Protein AF-A0A7W1AVA1-F1 (afdb_monomer)

Sequence (101 aa):
MSSKASIAGHPIHPMIIPFPLALWTTSFVVDVVYYFWREPSLLVISKFLLAAGCLGAIAAAIPGIIDWSAIRNSKVKRIANWHARLNIIALIIFAPVSTCE

Foldseek 3Di:
DFQPCDDPSHQVLVVLVVQLVVLQVVLVVLVVVCVVPVDVVSVVSSLVSLQRSLVSLVVSVVSLVSRLVVDPDPVVNVVSVVVVVVSVVVSVVRVVVSPDD

Radius of gyration: 16.1 Å; Cα contacts (8 Å, |Δi|>4): 90; chains: 1; bounding box: 41×21×43 Å

Nearest PDB structures (foldseek):
  8xyv-assembly1_A  TM=5.962E-01  e=1.693E+00  synthetic construct
  8xyv-assembly2_B  TM=5.119E-01  e=1.337E+00  synthetic construct
  2lfd-assembly1_A  TM=6.850E-01  e=4.887E+00  Escherichia coli

Secondary structure (DSSP, 8-state):
---SSEETTEEHHHHHTHHHHHHHHHHHHHHHHHHHH--HHHHHHHHHHHHHHHHHHHHHHHHHHHHHHH---HHHHHHHHHHHHHHHHHHHHHHHHTT--

pLDDT: mean 88.92, std 9.89, range [49.06, 97.69]

Structure (mmCIF, N/CA/C/O backbone):
data_AF-A0A7W1AVA1-F1
#
_entry.id   AF-A0A7W1AVA1-F1
#
loop_
_atom_site.group_PDB
_atom_site.id
_atom_site.type_symbol
_atom_site.label_atom_id
_atom_site.label_alt_id
_atom_site.label_comp_id
_atom_site.label_asym_id
_atom_site.label_entity_id
_atom_site.label_seq_id
_atom_site.pdbx_PDB_ins_code
_atom_site.Cartn_x
_atom_site.Cartn_y
_atom_site.Cartn_z
_atom_site.occupancy
_atom_site.B_iso_or_equiv
_atom_site.auth_seq_id
_atom_site.auth_comp_id
_atom_site.auth_asym_id
_atom_site.auth_atom_id
_atom_site.pdbx_PDB_model_num
ATOM 1 N N . MET A 1 1 ? -22.072 -3.571 9.990 1.00 49.06 1 MET A N 1
ATOM 2 C CA . MET A 1 1 ? -21.045 -2.771 10.694 1.00 49.06 1 MET A CA 1
ATOM 3 C C . MET A 1 1 ? -21.069 -1.393 10.061 1.00 49.06 1 MET A C 1
ATOM 5 O O . MET A 1 1 ? -20.889 -1.328 8.857 1.00 49.06 1 MET A O 1
ATOM 9 N N . SER A 1 2 ? -21.388 -0.339 10.811 1.00 56.66 2 SER A N 1
ATOM 10 C CA . SER A 1 2 ? -21.339 1.033 10.285 1.00 56.66 2 SER A CA 1
ATOM 11 C C . SER A 1 2 ? -19.928 1.592 10.507 1.00 56.66 2 SER A C 1
ATOM 13 O O . SER A 1 2 ? -19.456 1.560 11.647 1.00 56.66 2 SER A O 1
ATOM 15 N N . SER A 1 3 ? -19.234 2.017 9.442 1.00 70.19 3 SER A N 1
ATOM 16 C CA . SER A 1 3 ? -17.945 2.729 9.543 1.00 70.19 3 SER A CA 1
ATOM 17 C C . SER A 1 3 ? -18.155 4.086 10.186 1.00 70.19 3 SER A C 1
ATOM 19 O O . SER A 1 3 ? -19.080 4.813 9.819 1.00 70.19 3 SER A O 1
ATOM 21 N N . LYS A 1 4 ? -17.248 4.467 11.085 1.00 74.25 4 LYS A N 1
ATOM 22 C CA . LYS A 1 4 ? -17.237 5.827 11.631 1.00 74.25 4 LYS A CA 1
ATOM 23 C C . LYS A 1 4 ? -16.726 6.829 10.599 1.00 74.25 4 LYS A C 1
ATOM 25 O O . LYS A 1 4 ? -17.212 7.953 10.573 1.00 74.25 4 LYS A O 1
ATOM 30 N N . ALA A 1 5 ? -15.795 6.416 9.738 1.00 78.38 5 ALA A N 1
ATOM 31 C CA . ALA A 1 5 ? -15.369 7.199 8.585 1.00 78.38 5 ALA A CA 1
ATOM 32 C C . ALA A 1 5 ? -16.236 6.843 7.365 1.00 78.38 5 ALA A C 1
ATOM 34 O O . ALA A 1 5 ? -15.885 5.972 6.566 1.00 78.38 5 ALA A O 1
ATOM 35 N N . SER A 1 6 ? -17.397 7.488 7.237 1.00 76.62 6 SER A N 1
ATOM 36 C CA . SER A 1 6 ? -18.300 7.304 6.095 1.00 76.62 6 SER A CA 1
ATOM 37 C C . SER A 1 6 ? -18.781 8.633 5.513 1.00 76.62 6 SER A C 1
ATOM 39 O O . SER A 1 6 ? -18.933 9.620 6.230 1.00 76.62 6 SER A O 1
ATOM 41 N N . ILE A 1 7 ? -19.022 8.646 4.200 1.00 80.12 7 ILE A N 1
ATOM 42 C CA . ILE A 1 7 ? -19.646 9.756 3.474 1.00 80.12 7 ILE A CA 1
ATOM 43 C C . ILE A 1 7 ? -20.893 9.230 2.767 1.00 80.12 7 ILE A C 1
ATOM 45 O O . ILE A 1 7 ? -20.849 8.181 2.128 1.00 80.12 7 ILE A O 1
ATOM 49 N N . ALA A 1 8 ? -22.031 9.907 2.942 1.00 78.88 8 ALA A N 1
ATOM 50 C CA . ALA A 1 8 ? -23.330 9.456 2.423 1.00 78.88 8 ALA A CA 1
ATOM 51 C C . ALA A 1 8 ? -23.682 7.989 2.785 1.00 78.88 8 ALA A C 1
ATOM 53 O O . ALA A 1 8 ? -24.332 7.288 2.018 1.00 78.88 8 ALA A O 1
ATOM 54 N N . GLY A 1 9 ? -23.229 7.504 3.949 1.00 77.19 9 GLY A N 1
ATOM 55 C CA . GLY A 1 9 ? -23.442 6.121 4.397 1.00 77.19 9 GLY A CA 1
ATOM 56 C C . GLY A 1 9 ? -22.464 5.092 3.817 1.00 77.19 9 GLY A C 1
ATOM 57 O O . GLY A 1 9 ? -22.493 3.932 4.227 1.00 77.19 9 GLY A O 1
ATOM 58 N N . HIS A 1 10 ? -21.558 5.502 2.928 1.00 81.12 10 HIS A N 1
ATOM 59 C CA . HIS A 1 10 ? -20.540 4.627 2.365 1.00 81.12 10 HIS A CA 1
ATOM 60 C C . HIS A 1 10 ? -19.206 4.742 3.115 1.00 81.12 10 HIS A C 1
ATOM 62 O O . HIS A 1 10 ? -18.731 5.853 3.364 1.00 81.12 10 HIS A O 1
ATOM 68 N N . PRO A 1 11 ? -18.579 3.612 3.481 1.00 86.44 11 PRO A N 1
ATOM 69 C CA . P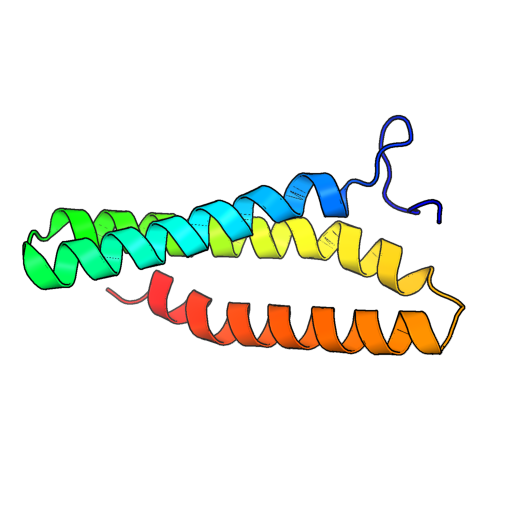RO A 1 11 ? -17.324 3.611 4.219 1.00 86.44 11 PRO A CA 1
ATOM 70 C C . PRO A 1 11 ? -16.183 4.120 3.325 1.00 86.44 11 PRO A C 1
ATOM 72 O O . PRO A 1 11 ? -15.953 3.596 2.236 1.00 86.44 11 PRO A O 1
ATOM 75 N N . ILE A 1 12 ? -15.446 5.127 3.797 1.00 88.62 12 ILE A N 1
ATOM 76 C CA . ILE A 1 12 ? -14.384 5.785 3.017 1.00 88.62 12 ILE A CA 1
ATOM 77 C C . ILE A 1 12 ? -13.202 4.832 2.816 1.00 88.62 12 ILE A C 1
ATOM 79 O O . ILE A 1 12 ? -12.637 4.760 1.731 1.00 88.62 12 ILE A O 1
ATOM 83 N N . HIS A 1 13 ? -12.836 4.060 3.843 1.00 88.25 13 HIS A N 1
ATOM 84 C CA . HIS A 1 13 ? -11.690 3.157 3.758 1.00 88.25 13 HIS A CA 1
ATOM 85 C C . HIS A 1 13 ? -11.827 2.135 2.600 1.00 88.25 13 HIS A C 1
ATOM 8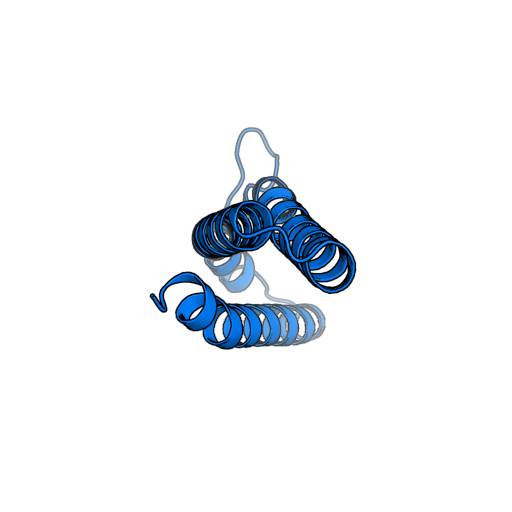7 O O . HIS A 1 13 ? -10.957 2.138 1.728 1.00 88.25 13 HIS A O 1
ATOM 93 N N . PRO A 1 14 ? -12.928 1.362 2.468 1.00 89.38 14 PRO A N 1
ATOM 94 C CA . PRO A 1 14 ? -13.171 0.477 1.321 1.00 89.38 14 PRO A CA 1
ATOM 95 C C . PRO A 1 14 ? -13.265 1.167 -0.045 1.00 89.38 14 PRO A C 1
ATOM 97 O O . PRO A 1 14 ? -13.063 0.507 -1.059 1.00 89.38 14 PRO A O 1
ATOM 100 N N . MET A 1 15 ? -13.568 2.467 -0.097 1.00 91.62 15 MET A N 1
ATOM 101 C CA . MET A 1 15 ? -13.548 3.227 -1.352 1.00 91.62 15 MET A CA 1
ATOM 102 C C . MET A 1 15 ? -12.122 3.534 -1.816 1.00 91.62 15 MET A C 1
ATOM 104 O O . MET A 1 15 ? -11.887 3.633 -3.016 1.00 91.62 15 MET A O 1
ATOM 108 N N . ILE A 1 16 ? -11.174 3.680 -0.883 1.00 91.94 16 ILE A N 1
ATOM 109 C CA . ILE A 1 16 ? -9.787 4.045 -1.199 1.00 91.94 16 ILE A CA 1
ATOM 110 C C . ILE A 1 16 ? -8.914 2.806 -1.429 1.00 91.94 16 ILE A C 1
ATOM 112 O O . ILE A 1 16 ? -8.035 2.855 -2.281 1.00 91.94 16 ILE A O 1
ATOM 116 N N . ILE A 1 17 ? -9.153 1.678 -0.747 1.00 93.38 17 ILE A N 1
ATOM 117 C CA . ILE A 1 17 ? -8.309 0.473 -0.907 1.00 93.38 17 ILE A CA 1
ATOM 118 C C . ILE A 1 17 ? -8.135 -0.063 -2.348 1.00 93.38 17 ILE A C 1
ATOM 120 O O . ILE A 1 17 ? -7.084 -0.658 -2.600 1.00 93.38 17 ILE A O 1
ATOM 124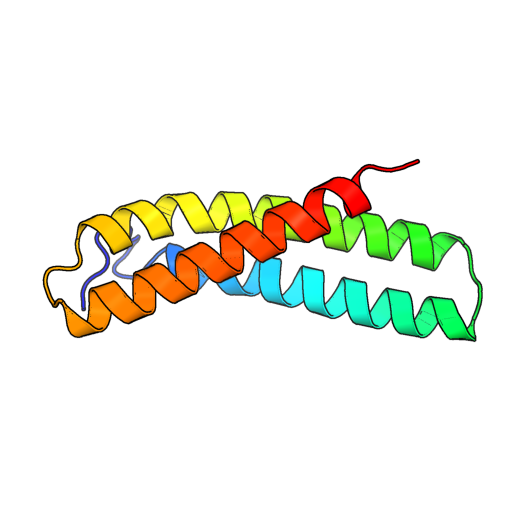 N N . PRO A 1 18 ? -9.068 0.111 -3.313 1.00 94.44 18 PRO A N 1
ATOM 125 C CA . PRO A 1 18 ? -8.863 -0.390 -4.672 1.00 94.44 18 PRO A CA 1
ATOM 126 C C . PRO A 1 18 ? -7.706 0.304 -5.399 1.00 94.44 18 PRO A C 1
ATOM 128 O O . PRO A 1 18 ? -7.054 -0.323 -6.228 1.00 94.44 18 PRO A O 1
ATOM 131 N N . PHE A 1 19 ? -7.416 1.567 -5.072 1.00 93.88 19 PHE A N 1
ATOM 132 C CA . PHE A 1 19 ? -6.343 2.339 -5.702 1.00 93.88 19 PHE A CA 1
ATOM 133 C C . PHE A 1 19 ? -4.944 1.767 -5.423 1.00 93.88 19 PHE A C 1
ATOM 135 O O . PHE A 1 19 ? -4.278 1.389 -6.387 1.00 93.88 19 PHE A O 1
ATOM 142 N N . PRO A 1 20 ? -4.476 1.639 -4.160 1.00 93.06 20 PRO A N 1
ATOM 143 C CA . PRO A 1 20 ? -3.172 1.043 -3.887 1.00 93.06 20 PRO A CA 1
ATOM 144 C C . PRO A 1 20 ? -3.088 -0.398 -4.397 1.00 93.06 20 PRO A C 1
ATOM 146 O O . PRO A 1 20 ? -2.061 -0.780 -4.950 1.00 93.06 20 PRO A O 1
ATOM 149 N N . LEU A 1 21 ? -4.177 -1.174 -4.298 1.00 93.19 21 LEU A N 1
ATOM 150 C CA . LEU A 1 21 ? -4.217 -2.545 -4.806 1.00 93.19 21 LEU A CA 1
ATOM 151 C C . LEU A 1 21 ? -3.984 -2.603 -6.322 1.00 93.19 21 LEU A C 1
ATOM 153 O O . LEU A 1 21 ? -3.139 -3.371 -6.783 1.00 93.19 21 LEU A O 1
ATOM 157 N N . ALA A 1 22 ? -4.706 -1.791 -7.096 1.00 96.12 22 ALA A N 1
ATOM 158 C CA . ALA A 1 22 ? -4.564 -1.749 -8.547 1.00 96.12 22 ALA A CA 1
ATOM 159 C C . ALA A 1 22 ? -3.180 -1.233 -8.968 1.00 96.12 22 ALA A C 1
ATOM 161 O O . ALA A 1 22 ? -2.547 -1.827 -9.841 1.00 96.12 22 ALA A O 1
ATOM 162 N N . LEU A 1 23 ? -2.686 -0.171 -8.326 1.00 95.94 23 LEU A N 1
ATOM 163 C CA . LEU A 1 23 ? -1.398 0.446 -8.654 1.00 95.94 23 LEU A CA 1
ATOM 164 C C . LEU A 1 23 ? -0.220 -0.494 -8.377 1.00 95.94 23 LEU A C 1
ATOM 166 O O . LEU A 1 23 ? 0.613 -0.693 -9.259 1.00 95.94 23 LEU A O 1
ATOM 170 N N . TRP A 1 24 ? -0.179 -1.138 -7.209 1.00 94.31 24 TRP A N 1
ATOM 171 C CA . TRP A 1 24 ? 0.879 -2.100 -6.885 1.00 94.31 24 TRP A CA 1
ATOM 172 C C . TRP A 1 24 ? 0.811 -3.364 -7.742 1.00 94.31 24 TRP A C 1
ATOM 174 O O . TRP A 1 24 ? 1.844 -3.838 -8.209 1.00 94.31 24 TRP A O 1
ATOM 184 N N . THR A 1 25 ? -0.391 -3.882 -8.018 1.00 95.56 25 THR A N 1
ATOM 185 C CA . THR A 1 25 ? -0.544 -5.038 -8.920 1.00 95.56 25 THR A CA 1
ATOM 186 C C . THR A 1 25 ? -0.064 -4.693 -10.330 1.00 95.56 25 THR A C 1
ATOM 188 O O . THR A 1 25 ? 0.630 -5.487 -10.960 1.00 95.56 25 THR A O 1
ATOM 191 N N . THR A 1 26 ? -0.383 -3.491 -10.816 1.00 96.81 26 THR A N 1
ATOM 192 C CA . THR A 1 26 ? 0.058 -3.035 -12.140 1.00 96.81 26 THR A CA 1
ATOM 193 C C . THR A 1 26 ? 1.568 -2.810 -12.172 1.00 96.81 26 THR A C 1
ATO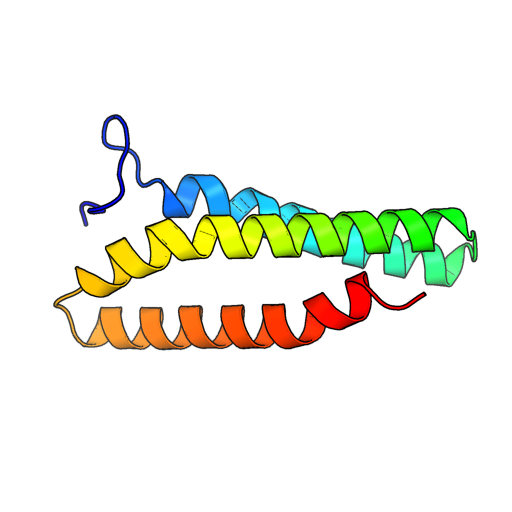M 195 O O . THR A 1 26 ? 2.205 -3.241 -13.125 1.00 96.81 26 THR A O 1
ATOM 198 N N . SER A 1 27 ? 2.159 -2.216 -11.129 1.00 95.50 27 SER A N 1
ATOM 199 C CA . SER A 1 27 ? 3.620 -2.088 -10.991 1.00 95.50 27 SER A CA 1
ATOM 200 C C . SER A 1 27 ? 4.309 -3.451 -11.099 1.00 95.50 27 SER A C 1
ATOM 202 O O . SER A 1 27 ? 5.197 -3.612 -11.930 1.00 95.50 27 SER A O 1
ATOM 204 N N . PHE A 1 28 ? 3.819 -4.465 -10.377 1.00 94.88 28 PHE A N 1
ATOM 205 C CA . PHE A 1 28 ? 4.351 -5.826 -10.476 1.00 94.88 28 PHE A CA 1
ATOM 206 C C . PHE A 1 28 ? 4.258 -6.397 -11.899 1.00 94.88 28 PHE A C 1
ATOM 208 O O . PHE A 1 28 ? 5.212 -6.990 -12.398 1.00 94.88 28 PHE A O 1
ATOM 215 N N . VAL A 1 29 ? 3.128 -6.203 -12.585 1.00 97.69 29 VAL A N 1
ATOM 216 C CA . VAL A 1 29 ? 2.981 -6.639 -13.983 1.00 97.69 29 VAL A CA 1
ATOM 217 C C . VAL A 1 29 ? 3.983 -5.920 -14.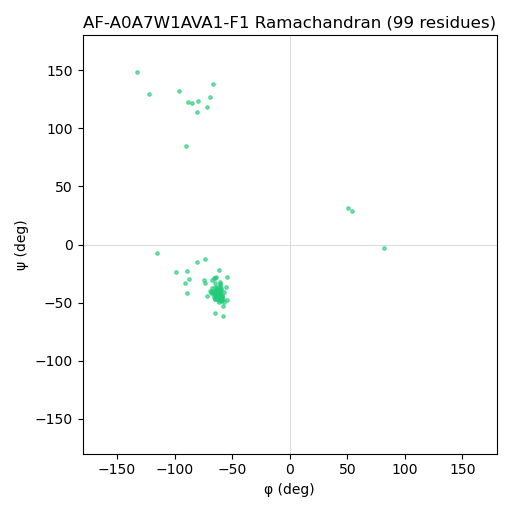889 1.00 97.69 29 VAL A C 1
ATOM 219 O O . VAL A 1 29 ? 4.613 -6.566 -15.723 1.00 97.69 29 VAL A O 1
ATOM 222 N N . VAL A 1 30 ? 4.172 -4.610 -14.718 1.00 96.81 30 VAL A N 1
ATOM 223 C CA . VAL A 1 30 ? 5.145 -3.831 -15.499 1.00 96.81 30 VAL A CA 1
ATOM 224 C C . VAL A 1 30 ? 6.578 -4.303 -15.229 1.00 96.81 30 VAL A C 1
ATOM 226 O O . VAL A 1 30 ? 7.339 -4.437 -16.185 1.00 96.81 30 VAL A O 1
ATOM 229 N N . ASP A 1 31 ? 6.932 -4.645 -13.986 1.00 94.69 31 ASP A N 1
ATOM 230 C CA . ASP A 1 31 ? 8.236 -5.243 -13.653 1.00 94.69 31 ASP A CA 1
ATOM 231 C C . ASP A 1 31 ? 8.455 -6.583 -14.371 1.00 94.69 31 ASP A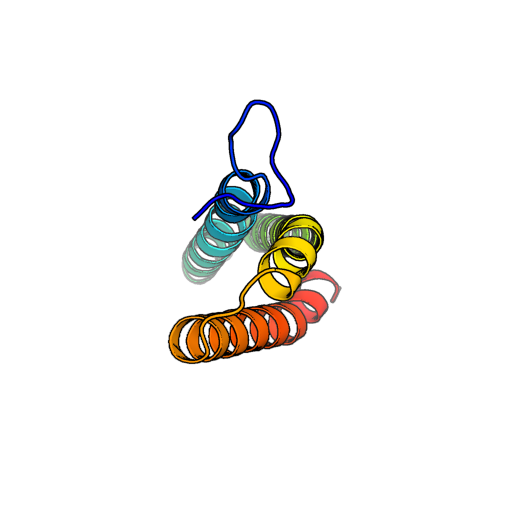 C 1
ATOM 233 O O . ASP A 1 31 ? 9.534 -6.839 -14.914 1.00 94.69 31 ASP A O 1
ATOM 237 N N . VAL A 1 32 ? 7.422 -7.431 -14.425 1.00 97.44 32 VAL A N 1
ATOM 238 C CA . VAL A 1 32 ? 7.475 -8.701 -15.166 1.00 97.44 32 VAL A CA 1
ATOM 239 C C . VAL A 1 32 ? 7.677 -8.445 -16.660 1.00 97.44 32 VAL A C 1
ATOM 241 O O . VAL A 1 32 ? 8.509 -9.101 -17.281 1.00 97.44 32 VAL A O 1
ATOM 244 N N . VAL A 1 33 ? 6.976 -7.473 -17.249 1.00 97.56 33 VAL A N 1
ATOM 245 C CA . VAL A 1 33 ? 7.170 -7.107 -18.664 1.00 97.56 33 VAL A CA 1
ATOM 246 C C . VAL A 1 33 ? 8.580 -6.552 -18.892 1.00 97.56 33 VAL A C 1
ATOM 248 O O . VAL A 1 33 ? 9.251 -6.957 -19.842 1.00 97.56 33 VAL A O 1
ATOM 251 N N . TYR A 1 34 ? 9.078 -5.693 -17.999 1.00 96.19 34 TYR A N 1
ATOM 252 C CA . TYR A 1 34 ? 10.444 -5.172 -18.061 1.00 96.19 34 TYR A CA 1
ATOM 253 C C . TYR A 1 34 ? 11.487 -6.295 -18.060 1.00 96.19 34 TYR A C 1
ATOM 255 O O . TYR A 1 34 ? 12.438 -6.244 -18.841 1.00 96.19 34 TYR A O 1
ATOM 263 N N . TYR A 1 35 ? 11.299 -7.342 -17.251 1.00 95.88 35 TYR A N 1
ATOM 264 C CA . TYR A 1 35 ? 12.221 -8.479 -17.199 1.00 95.88 35 TYR A CA 1
ATOM 265 C C . TYR A 1 35 ? 12.444 -9.139 -18.573 1.00 95.88 35 TYR A C 1
ATOM 267 O O . TYR A 1 35 ? 13.575 -9.536 -18.881 1.00 95.88 35 TYR A O 1
ATOM 275 N N . PHE A 1 36 ? 11.403 -9.207 -19.411 1.00 97.38 36 PHE A N 1
ATOM 276 C CA . PHE A 1 36 ? 11.467 -9.806 -20.748 1.00 97.38 36 PHE A CA 1
ATOM 277 C C . PHE A 1 36 ? 11.861 -8.813 -21.850 1.00 97.38 36 PHE A C 1
ATOM 279 O O . PHE A 1 36 ? 12.662 -9.165 -22.712 1.00 97.38 36 PHE A O 1
ATOM 286 N N . TRP A 1 37 ? 11.336 -7.583 -21.828 1.00 96.31 37 TRP A N 1
ATOM 287 C CA . TRP A 1 37 ? 11.568 -6.597 -22.899 1.00 96.31 37 TRP A CA 1
ATOM 288 C C . TRP A 1 37 ? 12.799 -5.715 -22.687 1.00 96.31 37 TRP A C 1
ATOM 290 O O . TRP A 1 37 ? 13.330 -5.180 -23.657 1.00 96.31 37 TRP A O 1
ATOM 300 N N . ARG A 1 38 ? 13.260 -5.561 -21.439 1.00 94.38 38 ARG A N 1
ATOM 301 C CA . ARG A 1 38 ? 14.420 -4.737 -21.053 1.00 94.38 38 ARG A CA 1
ATOM 302 C C . ARG A 1 38 ? 14.343 -3.284 -21.521 1.00 94.38 38 ARG A C 1
ATOM 304 O O . ARG A 1 38 ? 15.368 -2.643 -21.724 1.00 94.38 38 ARG A O 1
ATOM 311 N N . GLU A 1 39 ? 13.131 -2.759 -21.660 1.00 95.75 39 GLU A N 1
ATOM 312 C CA . GLU A 1 39 ? 12.915 -1.374 -22.055 1.00 95.75 39 GLU A CA 1
ATOM 313 C C . GLU A 1 39 ? 12.990 -0.455 -20.802 1.00 95.75 39 GLU A C 1
ATOM 315 O O . GLU A 1 39 ? 12.229 -0.665 -19.852 1.00 95.75 39 GLU A O 1
ATOM 320 N N . PRO A 1 40 ? 13.889 0.551 -20.754 1.00 93.38 40 PRO A N 1
ATOM 321 C CA . PRO A 1 40 ? 14.092 1.401 -19.570 1.00 93.38 40 PRO A CA 1
ATOM 322 C C . PRO A 1 40 ? 12.884 2.226 -19.084 1.00 93.38 40 PRO A C 1
ATOM 324 O O . PRO A 1 40 ? 12.732 2.436 -17.881 1.00 93.38 40 PRO A O 1
ATOM 327 N N . SER A 1 41 ? 12.014 2.699 -19.976 1.00 95.38 41 SER A N 1
ATOM 328 C CA . SER A 1 41 ? 10.765 3.393 -19.632 1.00 95.38 41 SER A CA 1
ATOM 329 C C . SER A 1 41 ? 9.812 2.527 -18.802 1.00 95.38 41 SER A C 1
ATOM 331 O O . SER A 1 41 ? 9.142 3.062 -17.919 1.00 95.38 41 SER A O 1
ATOM 333 N N . LEU A 1 42 ? 9.796 1.200 -18.988 1.00 94.81 42 LEU A N 1
ATOM 334 C CA . LEU A 1 42 ? 8.977 0.300 -18.161 1.00 94.81 42 LEU A CA 1
ATOM 335 C C . LEU A 1 42 ? 9.415 0.331 -16.691 1.00 94.81 42 LEU A C 1
ATOM 337 O O . LEU A 1 42 ? 8.568 0.349 -15.800 1.00 94.81 42 LEU A O 1
ATOM 341 N N . LEU A 1 43 ? 10.724 0.423 -16.432 1.00 92.38 43 LEU A N 1
ATOM 342 C CA . LEU A 1 43 ? 11.253 0.579 -15.076 1.00 92.38 43 LEU A CA 1
ATOM 343 C C . LEU A 1 43 ? 10.754 1.888 -14.441 1.00 92.38 43 LEU A C 1
ATOM 345 O O . LEU A 1 43 ? 10.322 1.899 -13.290 1.00 92.38 43 LEU A O 1
ATOM 349 N N . VAL A 1 44 ? 10.777 2.987 -15.203 1.00 93.19 44 VAL A N 1
ATOM 350 C CA . VAL A 1 44 ? 10.288 4.298 -14.745 1.00 93.19 44 VAL A CA 1
ATOM 351 C C . VAL A 1 44 ? 8.789 4.239 -14.439 1.00 93.19 44 VAL A C 1
ATOM 353 O O . VAL A 1 44 ? 8.364 4.667 -13.366 1.00 93.19 44 VAL A O 1
ATOM 356 N N . ILE A 1 45 ? 7.990 3.656 -15.338 1.00 95.06 45 ILE A N 1
ATOM 357 C CA . ILE A 1 45 ? 6.541 3.488 -15.156 1.00 95.06 45 ILE A CA 1
ATOM 358 C C . ILE A 1 45 ? 6.245 2.667 -13.899 1.00 95.06 45 ILE A C 1
ATOM 360 O O . ILE A 1 45 ? 5.424 3.085 -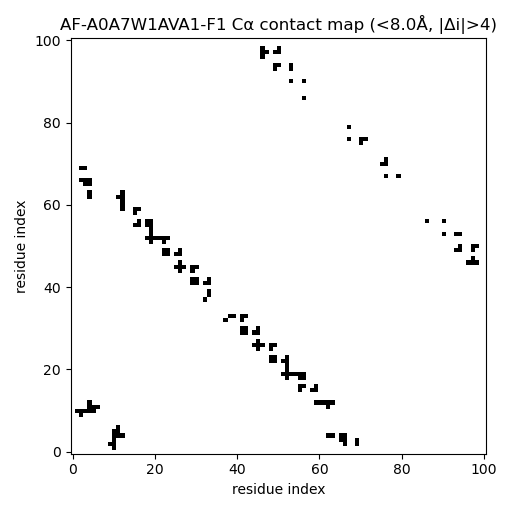13.080 1.00 95.06 45 ILE A O 1
ATOM 364 N N . SER A 1 46 ? 6.925 1.532 -13.716 1.00 94.62 46 SER A N 1
ATOM 365 C CA . SER A 1 46 ? 6.740 0.690 -12.532 1.00 94.62 46 SER A CA 1
ATOM 366 C C . SER A 1 46 ? 7.040 1.455 -11.242 1.00 94.62 46 SER A C 1
ATOM 368 O O . SER A 1 46 ? 6.217 1.449 -10.325 1.00 94.62 46 SER A O 1
ATOM 370 N N . LYS A 1 47 ? 8.148 2.210 -11.194 1.00 92.25 47 LYS A N 1
ATOM 371 C CA . LYS A 1 47 ? 8.500 3.045 -10.032 1.00 92.25 47 LYS A CA 1
ATOM 372 C C . LYS A 1 47 ? 7.416 4.079 -9.708 1.00 92.25 47 LYS A C 1
ATOM 374 O O . LYS A 1 47 ? 7.034 4.210 -8.544 1.00 92.25 47 LYS A O 1
ATOM 379 N N . PHE A 1 48 ? 6.873 4.773 -10.712 1.00 94.38 48 PHE A N 1
ATOM 380 C CA . PHE A 1 48 ? 5.783 5.735 -10.501 1.00 94.38 48 PHE A CA 1
ATOM 381 C C . PHE A 1 48 ? 4.495 5.069 -10.006 1.00 94.38 48 PHE A C 1
ATOM 383 O O . PHE A 1 48 ? 3.844 5.601 -9.106 1.00 94.38 48 PHE A O 1
ATOM 390 N N . LEU A 1 49 ? 4.134 3.902 -10.548 1.00 95.44 49 LEU A N 1
ATOM 391 C CA . LEU A 1 49 ? 2.980 3.128 -10.081 1.00 95.44 49 LEU A CA 1
ATOM 392 C C . LEU A 1 49 ? 3.162 2.678 -8.627 1.00 95.44 49 LEU A C 1
ATOM 394 O O . LEU A 1 49 ? 2.231 2.793 -7.826 1.00 95.44 49 LEU A O 1
ATOM 398 N N . LEU A 1 50 ? 4.365 2.225 -8.266 1.00 94.19 50 LEU A N 1
ATOM 399 C CA . LEU A 1 50 ? 4.703 1.832 -6.902 1.00 94.19 50 LEU A CA 1
ATOM 400 C C . LEU A 1 50 ? 4.582 3.019 -5.934 1.00 94.19 50 LEU A C 1
ATOM 402 O O . LEU A 1 50 ? 3.904 2.905 -4.909 1.00 94.19 50 LEU A O 1
ATOM 406 N N . ALA A 1 51 ? 5.159 4.174 -6.295 1.00 93.31 51 ALA A N 1
ATOM 407 C CA . ALA A 1 51 ? 5.085 5.413 -5.517 1.00 93.31 51 ALA A CA 1
ATOM 408 C C . ALA A 1 51 ? 3.636 5.894 -5.336 1.00 93.31 51 ALA A C 1
ATOM 410 O O . ALA A 1 51 ? 3.203 6.188 -4.218 1.00 93.31 51 ALA A O 1
ATOM 411 N N . ALA A 1 52 ? 2.855 5.923 -6.420 1.00 94.56 52 ALA A N 1
ATOM 412 C CA . ALA A 1 52 ? 1.445 6.298 -6.379 1.00 94.56 52 ALA A CA 1
ATOM 413 C C . ALA A 1 52 ? 0.628 5.334 -5.502 1.00 94.56 52 ALA A C 1
ATOM 415 O O . ALA A 1 52 ? -0.225 5.771 -4.726 1.00 94.56 52 ALA A O 1
ATOM 416 N N . GLY A 1 53 ? 0.919 4.031 -5.567 1.00 94.50 53 GLY A N 1
ATOM 417 C CA . GLY A 1 53 ? 0.305 3.036 -4.692 1.00 94.50 53 GLY A CA 1
ATOM 418 C C . GLY A 1 53 ? 0.646 3.266 -3.217 1.00 94.50 53 GLY A C 1
ATOM 419 O O . GLY A 1 53 ? -0.246 3.203 -2.373 1.00 94.50 53 GLY A O 1
ATOM 420 N N . CYS A 1 54 ? 1.891 3.636 -2.895 1.00 93.75 54 CYS A N 1
ATOM 421 C CA . CYS A 1 54 ? 2.292 4.007 -1.533 1.00 93.75 54 CYS A CA 1
ATOM 422 C C . CYS A 1 54 ? 1.514 5.227 -1.018 1.00 93.75 54 CYS A C 1
ATOM 424 O O . CYS A 1 54 ? 1.002 5.198 0.103 1.00 93.75 54 CYS A O 1
ATOM 426 N N . LEU A 1 55 ? 1.348 6.267 -1.843 1.00 93.75 55 LEU A N 1
ATOM 427 C CA . LEU A 1 55 ? 0.521 7.431 -1.501 1.00 93.75 55 LEU A CA 1
ATOM 428 C C . LEU A 1 55 ? -0.946 7.037 -1.266 1.00 93.75 55 LEU A C 1
ATOM 430 O O . LEU A 1 55 ? -1.55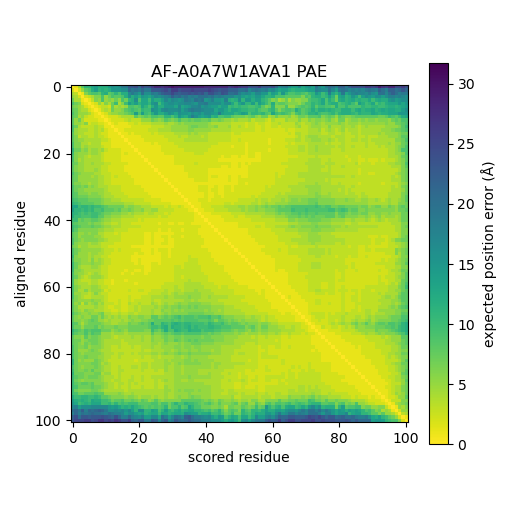3 7.464 -0.282 1.00 93.75 55 LEU A O 1
ATOM 434 N N . GLY A 1 56 ? -1.501 6.172 -2.121 1.00 93.94 56 GLY A N 1
ATOM 435 C CA . GLY A 1 56 ? -2.851 5.629 -1.960 1.00 93.94 56 GLY A CA 1
ATOM 436 C C . GLY A 1 56 ? -3.023 4.813 -0.674 1.00 93.94 56 GLY A C 1
ATOM 437 O O . GLY A 1 56 ? -4.041 4.938 0.005 1.00 93.94 56 GLY A O 1
ATOM 438 N N . ALA A 1 57 ? -2.018 4.022 -0.292 1.00 93.31 57 ALA A N 1
ATOM 439 C CA . ALA A 1 57 ? -2.029 3.240 0.943 1.00 93.31 57 ALA A CA 1
ATOM 440 C C . ALA A 1 57 ? -1.991 4.138 2.191 1.00 93.31 57 ALA A C 1
ATOM 442 O O . ALA A 1 57 ? -2.742 3.901 3.140 1.00 93.31 57 ALA A O 1
ATOM 443 N N . ILE A 1 58 ? -1.185 5.206 2.169 1.00 93.12 58 ILE A N 1
ATOM 444 C CA . ILE A 1 58 ? -1.158 6.220 3.236 1.00 93.12 58 ILE A CA 1
ATOM 445 C C . ILE A 1 58 ? -2.528 6.901 3.350 1.00 93.12 58 ILE A C 1
ATOM 447 O O . ILE A 1 58 ? -3.075 7.005 4.449 1.00 93.12 58 ILE A O 1
ATOM 451 N N . ALA A 1 59 ? -3.125 7.296 2.221 1.00 94.12 59 ALA A N 1
ATOM 452 C CA . ALA A 1 59 ? -4.459 7.891 2.201 1.00 94.12 59 ALA A CA 1
ATOM 453 C C . ALA A 1 59 ? -5.532 6.932 2.750 1.00 94.12 59 ALA A C 1
ATOM 455 O O . ALA A 1 59 ? -6.383 7.350 3.534 1.00 94.12 59 ALA A O 1
ATOM 456 N N . ALA A 1 60 ? -5.470 5.639 2.407 1.00 92.94 60 ALA A N 1
ATOM 457 C CA . ALA A 1 60 ? -6.391 4.616 2.908 1.00 92.94 60 ALA A CA 1
ATOM 458 C C . ALA A 1 60 ? -6.222 4.337 4.412 1.00 92.94 60 ALA A C 1
ATOM 460 O O . ALA A 1 60 ? -7.197 3.988 5.090 1.00 92.94 60 ALA A O 1
ATOM 461 N N . ALA A 1 61 ? -5.006 4.486 4.947 1.00 92.44 61 ALA A N 1
ATOM 462 C CA . ALA A 1 61 ? -4.709 4.232 6.353 1.00 92.44 61 ALA A CA 1
ATOM 463 C C . ALA A 1 61 ? -5.439 5.204 7.292 1.00 92.44 61 ALA A C 1
ATOM 465 O O . ALA A 1 61 ? -5.867 4.792 8.369 1.00 92.44 61 ALA A O 1
ATOM 466 N N . ILE A 1 62 ? -5.650 6.458 6.875 1.00 91.94 62 ILE A N 1
ATOM 467 C CA . ILE A 1 62 ? -6.315 7.491 7.687 1.00 91.94 62 ILE A CA 1
ATOM 468 C C . ILE A 1 62 ? -7.735 7.058 8.115 1.00 91.94 62 ILE A C 1
ATOM 470 O O . ILE A 1 62 ? -7.965 6.888 9.317 1.00 91.94 62 ILE A O 1
ATOM 474 N N . PRO A 1 63 ? -8.693 6.807 7.196 1.00 90.44 63 PRO A N 1
ATOM 475 C CA . PRO A 1 63 ? -10.016 6.315 7.575 1.00 90.44 63 PRO A CA 1
ATOM 476 C C . PRO A 1 63 ? -9.961 4.900 8.174 1.00 90.44 63 PRO A C 1
ATOM 478 O O . PRO A 1 63 ? -10.768 4.576 9.044 1.00 90.44 63 PRO A O 1
ATOM 481 N N . GLY A 1 64 ? -8.978 4.079 7.783 1.00 88.62 64 GLY A N 1
ATOM 482 C CA . GLY A 1 64 ? -8.781 2.736 8.336 1.00 88.62 64 GLY A CA 1
ATOM 483 C C . GLY A 1 64 ? -8.470 2.733 9.838 1.00 88.62 64 GLY A C 1
ATOM 484 O O . GLY A 1 64 ? -9.014 1.913 10.577 1.00 88.62 64 GLY A O 1
ATOM 485 N N . ILE A 1 65 ? -7.656 3.679 10.321 1.00 90.81 65 ILE A N 1
ATOM 486 C CA . ILE A 1 65 ? -7.347 3.839 11.754 1.00 90.81 65 ILE A CA 1
ATOM 487 C C . ILE A 1 65 ? -8.592 4.284 12.533 1.00 90.81 65 ILE A C 1
ATOM 489 O O . ILE A 1 65 ? -8.858 3.773 13.627 1.00 90.81 65 ILE A O 1
ATOM 493 N N . ILE A 1 66 ? -9.387 5.194 11.959 1.00 89.12 66 ILE A N 1
ATOM 494 C CA . ILE A 1 66 ? -10.647 5.658 12.559 1.00 89.12 66 ILE A CA 1
ATOM 495 C C . ILE A 1 66 ? -11.603 4.475 12.740 1.00 89.12 66 ILE A C 1
ATOM 497 O O . ILE A 1 66 ? -12.113 4.253 13.843 1.00 89.12 66 ILE A O 1
ATOM 501 N N . ASP A 1 67 ? -11.790 3.668 11.698 1.00 87.19 67 ASP A N 1
ATOM 502 C CA . ASP A 1 67 ? -12.665 2.498 11.754 1.00 87.19 67 ASP A CA 1
ATOM 503 C C . ASP A 1 67 ? -12.109 1.403 12.679 1.00 87.19 67 ASP A C 1
ATOM 505 O O . ASP A 1 67 ? -12.859 0.808 13.457 1.00 87.19 67 ASP A O 1
ATOM 509 N N . TRP A 1 68 ? -10.789 1.195 12.705 1.00 89.69 68 TRP A N 1
ATOM 510 C CA . TRP A 1 68 ? -10.127 0.264 13.626 1.00 89.69 68 TRP A CA 1
ATOM 511 C C . TRP A 1 68 ? -10.350 0.622 15.105 1.00 89.69 68 TRP A C 1
ATOM 513 O O . TRP A 1 68 ? -10.561 -0.262 15.954 1.00 89.69 68 TRP A O 1
ATOM 523 N N . SER A 1 69 ? -10.347 1.919 15.430 1.00 88.62 69 SER A N 1
ATOM 524 C CA . SER A 1 69 ? -10.607 2.409 16.790 1.00 88.62 69 SER A CA 1
ATOM 525 C C . SER A 1 69 ? -12.035 2.092 17.261 1.00 88.62 69 SER A C 1
ATOM 527 O O . SER A 1 69 ? -12.266 1.876 18.451 1.00 88.62 69 SER A O 1
ATOM 529 N N . ALA A 1 70 ? -12.986 1.982 16.327 1.00 88.19 70 ALA A N 1
ATOM 530 C CA . ALA A 1 70 ? -14.396 1.725 16.606 1.00 88.19 70 ALA A CA 1
ATOM 531 C C . ALA A 1 70 ? -14.726 0.244 16.874 1.00 88.19 70 ALA A C 1
ATOM 533 O O . ALA A 1 70 ? -15.805 -0.062 17.388 1.00 88.19 70 ALA A O 1
ATOM 534 N N . ILE A 1 71 ? -13.821 -0.683 16.542 1.00 89.19 71 ILE A N 1
ATOM 535 C CA . ILE A 1 71 ? -14.051 -2.126 16.682 1.00 89.19 71 ILE A CA 1
ATOM 536 C C . ILE A 1 71 ? -14.039 -2.531 18.163 1.00 89.19 71 ILE A C 1
ATOM 538 O O . ILE A 1 71 ? -13.010 -2.433 18.836 1.00 89.19 71 ILE A O 1
ATOM 542 N N . ARG A 1 72 ? -15.174 -3.063 18.642 1.00 89.75 72 ARG A N 1
ATOM 543 C CA . ARG A 1 72 ? -15.348 -3.602 20.008 1.00 89.75 72 ARG A CA 1
ATOM 544 C C . ARG A 1 72 ? -15.223 -5.127 20.103 1.00 89.75 72 ARG A C 1
ATOM 546 O O . ARG A 1 72 ? -14.925 -5.654 21.166 1.00 89.75 72 ARG A O 1
ATOM 553 N N . ASN A 1 73 ? -15.449 -5.849 19.005 1.00 92.75 73 ASN A N 1
ATOM 554 C CA . ASN A 1 73 ? -15.370 -7.311 18.983 1.00 92.75 73 ASN A CA 1
ATOM 555 C C . ASN A 1 73 ? -13.904 -7.774 18.900 1.00 92.75 73 ASN A C 1
ATOM 557 O O . ASN A 1 73 ? -13.198 -7.428 17.952 1.00 92.75 73 ASN A O 1
ATOM 561 N N . SER A 1 74 ? -13.460 -8.592 19.858 1.00 89.12 74 SER A N 1
ATOM 562 C CA . SER A 1 74 ? -12.070 -9.062 19.966 1.00 89.12 74 SER A CA 1
ATOM 563 C C . SER A 1 74 ? -11.607 -9.925 18.784 1.00 89.12 74 SER A C 1
ATOM 565 O O . SER A 1 74 ? -10.468 -9.781 18.336 1.00 89.12 74 SER A O 1
ATOM 567 N N . LYS A 1 75 ? -12.482 -10.772 18.221 1.00 92.44 75 LYS A N 1
ATOM 568 C CA . LYS A 1 75 ? -12.163 -11.598 17.039 1.00 92.44 75 LYS A CA 1
ATOM 569 C C . LYS A 1 75 ? -11.929 -10.721 15.809 1.00 92.44 75 LYS A C 1
ATOM 571 O O . LYS A 1 75 ? -10.930 -10.888 15.113 1.00 92.44 75 LYS A O 1
ATOM 576 N N . VAL A 1 76 ? -12.805 -9.738 15.593 1.00 90.88 76 VAL A N 1
ATOM 577 C CA . VAL A 1 76 ? -12.685 -8.774 14.486 1.00 90.88 76 VAL A CA 1
ATOM 578 C C . VAL A 1 76 ? -11.445 -7.893 14.667 1.00 90.88 76 VAL A C 1
ATOM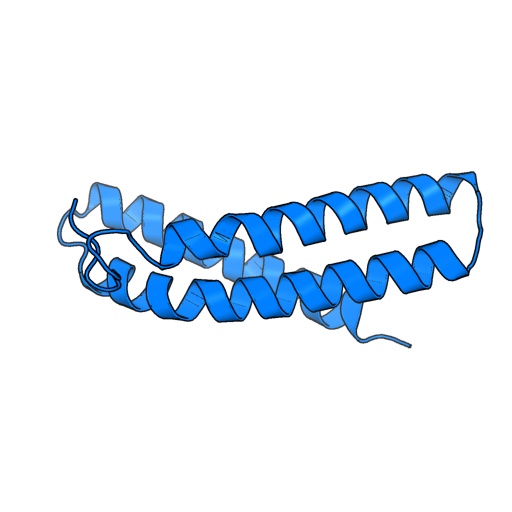 580 O O . VAL A 1 76 ? -10.696 -7.685 13.716 1.00 90.88 76 VAL A O 1
ATOM 583 N N . LYS A 1 77 ? -11.164 -7.444 15.900 1.00 90.62 77 LYS A N 1
ATOM 584 C CA . LYS A 1 77 ? -9.969 -6.649 16.230 1.00 90.62 77 LYS A CA 1
ATOM 585 C C . LYS A 1 77 ? -8.677 -7.408 15.911 1.00 90.62 77 LYS A C 1
ATOM 587 O O . LYS A 1 77 ? -7.741 -6.810 15.393 1.00 90.62 77 LYS A O 1
ATOM 592 N N . ARG A 1 78 ? -8.623 -8.724 16.163 1.00 93.31 78 ARG A N 1
ATOM 593 C CA . ARG A 1 78 ? -7.456 -9.564 15.830 1.00 93.31 78 ARG A CA 1
ATOM 594 C C . ARG A 1 78 ? -7.180 -9.593 14.326 1.00 93.31 78 ARG A C 1
ATOM 596 O O . ARG A 1 78 ? -6.027 -9.450 13.932 1.00 93.31 78 ARG A O 1
ATOM 603 N N . ILE A 1 79 ? -8.218 -9.754 13.506 1.00 93.94 79 ILE A N 1
ATOM 604 C CA . ILE A 1 79 ? -8.091 -9.733 12.040 1.00 93.94 79 ILE A CA 1
ATOM 605 C C . ILE A 1 79 ? -7.649 -8.343 11.576 1.00 93.94 79 ILE A C 1
ATOM 607 O O . ILE A 1 79 ? -6.687 -8.228 10.823 1.00 93.94 79 ILE A O 1
ATOM 611 N N . ALA A 1 80 ? -8.285 -7.288 12.092 1.00 91.12 80 ALA A N 1
ATOM 612 C CA . ALA A 1 80 ? -7.937 -5.911 11.754 1.00 91.12 80 ALA A CA 1
ATOM 613 C C . ALA A 1 80 ? -6.485 -5.560 12.139 1.00 91.12 80 ALA A C 1
ATOM 615 O O . ALA A 1 80 ? -5.796 -4.887 11.380 1.00 91.12 80 ALA A O 1
ATOM 616 N N . ASN A 1 81 ? -5.984 -6.075 13.269 1.00 93.12 81 ASN A N 1
ATOM 617 C CA . ASN A 1 81 ? -4.585 -5.913 13.675 1.00 93.12 81 ASN A CA 1
ATOM 618 C C . ASN A 1 81 ? -3.617 -6.583 12.695 1.00 93.12 81 ASN A C 1
ATOM 620 O O . ASN A 1 81 ? -2.605 -5.986 12.337 1.00 93.12 81 ASN A O 1
ATOM 624 N N . TRP A 1 82 ? -3.903 -7.816 12.268 1.00 96.31 82 TRP A N 1
ATOM 625 C CA . TRP A 1 82 ? -3.070 -8.501 11.277 1.00 96.31 82 TRP A CA 1
ATOM 626 C C . TRP A 1 82 ? -3.105 -7.799 9.926 1.00 96.31 82 TRP A C 1
ATOM 628 O O . TRP A 1 82 ? -2.050 -7.581 9.339 1.00 96.31 82 TRP A O 1
ATOM 638 N N . HIS A 1 83 ? -4.285 -7.370 9.481 1.00 93.00 83 HIS A N 1
ATOM 639 C CA . HIS A 1 83 ? -4.435 -6.586 8.262 1.00 93.00 83 HIS A CA 1
ATOM 640 C C . HIS A 1 83 ? -3.599 -5.297 8.313 1.00 93.00 83 HIS A C 1
ATOM 642 O O . HIS A 1 83 ? -2.809 -5.045 7.406 1.00 93.00 83 HIS A O 1
ATOM 648 N N . ALA A 1 84 ? -3.701 -4.515 9.393 1.00 92.00 84 ALA A N 1
ATOM 649 C CA . ALA A 1 84 ? -2.923 -3.287 9.560 1.00 92.00 84 ALA A CA 1
ATOM 650 C C . ALA A 1 84 ? -1.408 -3.554 9.576 1.00 92.00 84 ALA A C 1
ATOM 652 O O . ALA A 1 84 ? -0.656 -2.862 8.896 1.00 92.00 84 ALA A O 1
ATOM 653 N N . ARG A 1 85 ? -0.953 -4.591 10.295 1.00 94.00 85 ARG A N 1
ATOM 654 C CA . ARG A 1 85 ? 0.469 -4.976 10.344 1.00 94.00 85 ARG A CA 1
ATOM 655 C C . ARG A 1 85 ? 1.010 -5.359 8.972 1.00 94.00 85 ARG A C 1
ATOM 657 O O . ARG A 1 85 ? 2.075 -4.881 8.603 1.00 94.00 85 ARG A O 1
ATOM 664 N N . LEU A 1 86 ? 0.283 -6.189 8.222 1.00 92.62 86 LEU A N 1
ATOM 665 C CA . LEU A 1 86 ? 0.697 -6.609 6.881 1.00 92.62 86 LEU A CA 1
ATOM 666 C C . LEU A 1 86 ? 0.799 -5.416 5.925 1.00 92.62 86 LEU A C 1
ATOM 668 O O . LEU A 1 86 ? 1.774 -5.325 5.188 1.00 92.62 86 LEU A O 1
ATOM 672 N N . ASN A 1 87 ? -0.146 -4.472 5.987 1.00 92.00 87 ASN A N 1
ATOM 673 C CA . ASN A 1 87 ? -0.090 -3.258 5.170 1.00 92.00 87 ASN A CA 1
ATOM 674 C C . ASN A 1 87 ? 1.090 -2.352 5.544 1.00 92.00 87 ASN A C 1
ATOM 676 O O . ASN A 1 87 ? 1.762 -1.841 4.656 1.00 92.00 87 ASN A O 1
ATOM 680 N N . ILE A 1 88 ? 1.375 -2.175 6.838 1.00 90.75 88 ILE A N 1
ATOM 681 C CA . ILE A 1 88 ? 2.532 -1.386 7.289 1.00 90.75 88 ILE A CA 1
ATOM 682 C C . ILE A 1 88 ? 3.838 -2.036 6.824 1.00 90.75 88 ILE A C 1
ATOM 684 O O . ILE A 1 88 ? 4.707 -1.345 6.302 1.00 90.75 88 ILE A O 1
ATOM 688 N N . ILE A 1 89 ? 3.969 -3.358 6.974 1.00 91.38 89 ILE A N 1
ATOM 689 C CA . ILE A 1 89 ? 5.149 -4.099 6.510 1.00 91.38 89 ILE A CA 1
ATOM 690 C C . ILE A 1 89 ? 5.311 -3.939 4.995 1.00 91.38 89 ILE A C 1
ATOM 692 O O . ILE A 1 89 ? 6.402 -3.610 4.541 1.00 91.38 89 ILE A O 1
ATOM 696 N N . ALA A 1 90 ? 4.233 -4.108 4.224 1.00 87.69 90 ALA A N 1
ATOM 697 C CA . ALA A 1 90 ? 4.261 -3.905 2.779 1.00 87.69 90 ALA A CA 1
ATOM 698 C C . ALA A 1 90 ? 4.708 -2.479 2.419 1.00 87.69 90 ALA A C 1
ATOM 700 O O . ALA A 1 90 ? 5.605 -2.309 1.600 1.00 87.69 90 ALA A O 1
ATOM 701 N N . LEU A 1 91 ? 4.153 -1.459 3.080 1.00 88.50 91 LEU A N 1
ATOM 702 C CA . LEU A 1 91 ? 4.517 -0.064 2.833 1.00 88.50 91 LEU A CA 1
ATOM 703 C C . LEU A 1 91 ? 5.997 0.211 3.143 1.00 88.50 91 LEU A C 1
ATOM 705 O O . LEU A 1 91 ? 6.660 0.882 2.360 1.00 88.50 91 LEU A O 1
ATOM 709 N N . ILE A 1 92 ? 6.532 -0.334 4.241 1.00 88.94 92 ILE A N 1
ATOM 710 C CA . ILE A 1 92 ? 7.953 -0.195 4.605 1.00 88.94 92 ILE A CA 1
ATOM 711 C C . ILE A 1 92 ? 8.862 -0.876 3.577 1.00 88.94 92 ILE A C 1
ATOM 713 O O . ILE A 1 92 ? 9.937 -0.362 3.288 1.00 88.94 92 ILE A O 1
ATOM 717 N N . ILE A 1 93 ? 8.447 -2.017 3.025 1.00 87.06 93 ILE A N 1
ATOM 718 C CA . ILE A 1 93 ? 9.224 -2.739 2.011 1.00 87.06 93 ILE A CA 1
ATOM 719 C C . ILE A 1 93 ? 9.211 -1.987 0.673 1.00 87.06 93 ILE A C 1
ATOM 721 O O . ILE A 1 93 ? 10.256 -1.853 0.041 1.00 87.06 93 ILE A O 1
ATOM 725 N N . PHE A 1 94 ? 8.053 -1.482 0.239 1.00 82.31 94 PHE A N 1
ATOM 726 C CA . PHE A 1 94 ? 7.895 -0.901 -1.099 1.00 82.31 94 PHE A CA 1
ATOM 727 C C . PHE A 1 94 ? 8.234 0.592 -1.189 1.00 82.31 94 PHE A C 1
ATOM 729 O O . PHE A 1 94 ? 8.698 1.040 -2.238 1.00 82.31 94 PHE A O 1
ATOM 736 N N . ALA A 1 95 ? 8.049 1.374 -0.121 1.00 81.31 95 ALA A N 1
ATOM 737 C CA . ALA A 1 95 ? 8.317 2.813 -0.159 1.00 81.31 95 ALA A CA 1
ATOM 738 C C . ALA A 1 95 ? 9.782 3.155 -0.516 1.00 81.31 95 ALA A C 1
ATOM 740 O O . ALA A 1 95 ? 9.972 3.977 -1.412 1.00 81.31 95 ALA A O 1
ATOM 741 N N . PRO A 1 96 ? 10.818 2.505 0.056 1.00 79.81 96 PRO A N 1
ATOM 742 C CA . PRO A 1 96 ? 12.208 2.774 -0.318 1.00 79.81 96 PRO A CA 1
ATOM 743 C C . PRO A 1 96 ? 12.511 2.439 -1.784 1.00 79.81 96 PRO A C 1
ATOM 745 O O . PRO A 1 96 ? 13.197 3.199 -2.465 1.00 79.81 96 PRO A O 1
ATOM 748 N N . VAL A 1 97 ? 11.947 1.335 -2.293 1.00 72.56 97 VAL A N 1
ATOM 749 C CA . VAL A 1 97 ? 12.124 0.882 -3.686 1.00 72.56 97 VAL A CA 1
ATOM 750 C C . VAL A 1 97 ? 11.605 1.925 -4.677 1.00 72.56 97 VAL A C 1
ATOM 752 O O . VAL A 1 97 ? 12.192 2.121 -5.738 1.00 72.56 97 VAL A O 1
ATOM 755 N N . SER A 1 98 ? 10.540 2.642 -4.310 1.00 68.62 98 SER A N 1
ATOM 756 C CA . SER A 1 98 ? 9.968 3.702 -5.143 1.00 68.62 98 SER A CA 1
ATOM 757 C C . SER A 1 98 ? 10.794 4.999 -5.189 1.00 68.62 98 SER A C 1
ATOM 759 O O . SER A 1 98 ? 10.538 5.836 -6.049 1.00 68.62 98 SER A O 1
ATOM 761 N N . THR A 1 99 ? 11.788 5.164 -4.305 1.00 67.62 99 THR A N 1
ATOM 762 C CA . THR A 1 99 ? 12.578 6.406 -4.154 1.00 67.62 99 THR A CA 1
ATOM 763 C C . THR A 1 99 ? 14.061 6.281 -4.508 1.00 67.62 99 THR A C 1
ATOM 765 O O . THR A 1 99 ? 14.754 7.292 -4.517 1.00 67.62 99 THR A O 1
ATOM 768 N N . CYS A 1 100 ? 14.576 5.079 -4.782 1.00 52.03 100 CYS A N 1
ATOM 769 C CA . CYS A 1 100 ? 15.980 4.916 -5.167 1.00 52.03 100 CYS A CA 1
ATOM 770 C C . CYS A 1 100 ? 16.188 5.254 -6.655 1.00 52.03 100 CYS A C 1
ATOM 772 O O . CYS A 1 100 ? 15.669 4.557 -7.540 1.00 52.03 100 CYS A O 1
ATOM 774 N N . GLU A 1 101 ? 16.945 6.327 -6.901 1.00 50.62 101 GLU A N 1
ATOM 775 C CA . GLU A 1 101 ? 17.639 6.610 -8.166 1.00 50.62 101 GLU A CA 1
ATOM 776 C C . GLU A 1 101 ? 18.768 5.603 -8.401 1.00 50.62 101 GLU A C 1
ATOM 778 O O . GLU A 1 101 ? 19.541 5.336 -7.450 1.00 50.62 101 GLU A O 1
#

Mean predicted aligned error: 5.07 Å

Solvent-accessible surface area (backbone atoms only — not comparable to full-atom values): 5389 Å² total; per-residue (Å²): 134,86,54,79,39,49,56,99,85,40,47,47,28,77,68,36,49,57,54,19,54,51,27,39,54,48,18,52,51,33,49,57,50,26,73,75,69,68,47,70,66,38,54,55,52,21,32,52,28,39,41,52,12,48,54,34,45,58,60,23,44,58,38,40,52,53,35,56,70,68,56,80,52,67,72,60,42,52,52,51,50,51,53,52,50,53,52,52,52,49,45,65,63,48,51,58,66,40,68,66,130